Protein AF-A0AAN5CYA2-F1 (afdb_monomer)

pLDDT: mean 88.29, std 10.13, range [48.75, 97.69]

Foldseek 3Di:
DDFDDQLPQLQADPPPRHGLLVVLVVVLVVVVVVLVVCVVVVPPVSVVCVVLNVLSVCCSVVVNQVSLVVSLVVLVVVLVVVLVVLVCCCVPPPVNVVDPCNVVVSVVVNVVVVVVSVVNSVSSVSSSVSSVSVVVSVVVVVVVVD

Structure (mmCIF, N/CA/C/O backbone):
data_AF-A0AAN5CYA2-F1
#
_entry.id   AF-A0AAN5CYA2-F1
#
loop_
_atom_site.group_PDB
_atom_site.id
_atom_site.type_symbol
_atom_site.label_atom_id
_atom_site.label_alt_id
_atom_site.label_comp_id
_atom_site.label_asym_id
_atom_site.label_entity_id
_atom_site.label_seq_id
_atom_site.pdbx_PDB_ins_code
_atom_site.Cartn_x
_atom_site.Cartn_y
_atom_site.Cartn_z
_atom_site.occupancy
_atom_site.B_iso_or_equiv
_atom_site.auth_seq_id
_atom_site.auth_comp_id
_atom_site.auth_asym_id
_atom_site.auth_atom_id
_atom_site.pdbx_PDB_model_num
ATOM 1 N N . MET A 1 1 ? 30.204 0.288 -17.074 1.00 57.19 1 MET A N 1
ATOM 2 C CA . MET A 1 1 ? 28.955 0.152 -16.292 1.00 57.19 1 MET A CA 1
ATOM 3 C C . MET A 1 1 ? 28.700 -1.338 -16.111 1.00 57.19 1 MET A C 1
ATOM 5 O O . MET A 1 1 ? 28.907 -2.065 -17.074 1.00 57.19 1 MET A O 1
ATOM 9 N N . SER A 1 2 ? 28.367 -1.835 -14.917 1.00 64.00 2 SER A N 1
ATOM 10 C CA . SER A 1 2 ? 27.997 -3.253 -14.780 1.00 64.00 2 SER A CA 1
ATOM 11 C C . SE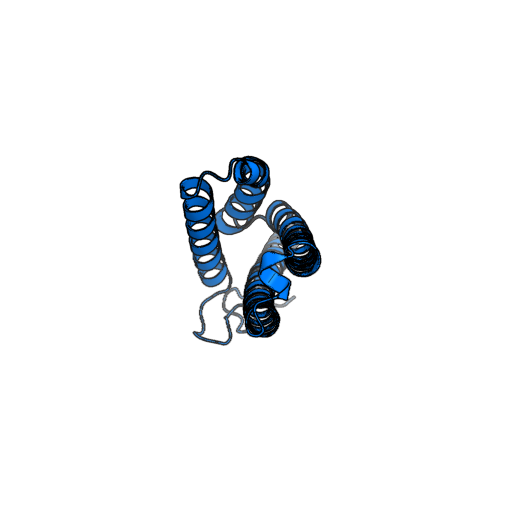R A 1 2 ? 26.648 -3.486 -15.471 1.00 64.00 2 SER A C 1
ATOM 13 O O . SER A 1 2 ? 25.751 -2.661 -15.274 1.00 64.00 2 SER A O 1
ATOM 15 N N . PRO A 1 3 ? 26.478 -4.556 -16.267 1.00 76.44 3 PRO A N 1
ATOM 16 C CA . PRO A 1 3 ? 25.193 -4.857 -16.889 1.00 76.44 3 PRO A CA 1
ATOM 17 C C . PRO A 1 3 ? 24.123 -5.043 -15.808 1.00 76.44 3 PRO A C 1
ATOM 19 O O . PRO A 1 3 ? 24.407 -5.562 -14.726 1.00 76.44 3 PRO A O 1
ATOM 22 N N . PHE A 1 4 ? 22.898 -4.599 -16.089 1.00 84.75 4 PHE A N 1
ATOM 23 C CA . PHE A 1 4 ? 21.770 -4.835 -15.194 1.00 84.75 4 PHE A CA 1
ATOM 24 C C . PHE A 1 4 ? 21.559 -6.337 -15.013 1.00 84.75 4 PHE A C 1
ATOM 26 O O . PHE A 1 4 ? 21.411 -7.070 -15.990 1.00 84.75 4 PHE A O 1
ATOM 33 N N . ASN A 1 5 ? 21.546 -6.778 -13.758 1.00 85.38 5 ASN A N 1
ATOM 34 C CA . ASN A 1 5 ? 21.267 -8.155 -13.387 1.00 85.38 5 ASN A CA 1
ATOM 35 C C . ASN A 1 5 ? 19.912 -8.208 -12.677 1.00 85.38 5 ASN A C 1
ATOM 37 O O . ASN A 1 5 ? 19.790 -7.715 -11.556 1.00 85.38 5 ASN A O 1
ATOM 41 N N . SER A 1 6 ? 18.903 -8.798 -13.321 1.00 83.19 6 SER A N 1
ATOM 42 C CA . SER A 1 6 ? 17.574 -8.963 -12.720 1.00 83.19 6 SER A CA 1
ATOM 43 C C . SER A 1 6 ? 17.584 -9.902 -11.515 1.00 83.19 6 SER A C 1
ATOM 45 O O . SER A 1 6 ? 16.776 -9.728 -10.615 1.00 83.19 6 SER A O 1
ATOM 47 N N . GLU A 1 7 ? 18.527 -10.843 -11.470 1.00 85.81 7 GLU A N 1
ATOM 48 C CA . GLU A 1 7 ? 18.664 -11.845 -10.406 1.00 85.81 7 GLU A CA 1
ATOM 49 C C . GLU A 1 7 ? 19.625 -11.389 -9.296 1.00 85.81 7 GLU A C 1
ATOM 51 O O . GLU A 1 7 ? 20.149 -12.201 -8.532 1.00 85.81 7 GLU A O 1
ATOM 56 N N . ASP A 1 8 ? 19.934 -10.090 -9.224 1.00 85.25 8 ASP A N 1
ATOM 57 C CA . ASP A 1 8 ? 20.739 -9.558 -8.128 1.00 85.25 8 ASP A CA 1
ATOM 58 C C . ASP A 1 8 ? 20.026 -9.846 -6.789 1.00 85.25 8 ASP A C 1
ATOM 60 O O . ASP A 1 8 ? 18.843 -9.514 -6.655 1.00 85.25 8 ASP A O 1
ATOM 64 N N . PRO A 1 9 ? 20.712 -10.421 -5.778 1.00 85.50 9 PRO A N 1
ATOM 65 C CA . PRO A 1 9 ? 20.124 -10.734 -4.476 1.00 85.50 9 PRO A CA 1
ATOM 66 C C . PRO A 1 9 ? 19.350 -9.580 -3.826 1.00 85.50 9 PRO A C 1
ATOM 68 O O . PRO A 1 9 ? 18.418 -9.831 -3.061 1.00 85.50 9 PRO A O 1
ATOM 71 N N . LYS A 1 10 ? 19.675 -8.316 -4.142 1.00 86.44 10 LYS A N 1
ATOM 72 C CA . LYS A 1 10 ? 18.917 -7.150 -3.654 1.00 86.44 10 LYS A CA 1
ATOM 73 C C . LYS A 1 10 ? 17.456 -7.111 -4.134 1.00 86.44 10 LYS A C 1
ATOM 75 O O . LYS A 1 10 ? 16.629 -6.466 -3.491 1.00 86.44 10 LYS A O 1
ATOM 80 N N . TYR A 1 11 ? 17.124 -7.804 -5.226 1.00 87.69 11 TYR A N 1
ATOM 81 C CA . TYR A 1 11 ? 15.768 -7.929 -5.769 1.00 87.69 11 TYR A CA 1
ATOM 82 C C . TYR A 1 11 ? 15.039 -9.203 -5.308 1.00 87.69 11 TYR A C 1
ATOM 84 O O . TYR A 1 11 ? 13.973 -9.541 -5.830 1.00 87.69 11 TYR A O 1
ATOM 92 N N . HIS A 1 12 ? 15.560 -9.893 -4.294 1.00 86.44 12 HIS A N 1
ATOM 93 C CA . HIS A 1 12 ? 14.900 -11.040 -3.679 1.00 86.44 12 HIS A CA 1
ATOM 94 C C . HIS A 1 12 ? 14.483 -10.724 -2.238 1.00 86.44 12 HIS A C 1
ATOM 96 O O . HIS A 1 12 ? 15.194 -10.083 -1.465 1.00 86.44 12 HIS A O 1
ATOM 102 N N . SER A 1 13 ? 13.276 -11.153 -1.870 1.00 76.25 13 SER A N 1
ATOM 103 C CA . SER A 1 13 ? 12.714 -10.941 -0.538 1.00 76.25 13 SER A CA 1
ATOM 104 C C . SER A 1 13 ? 13.370 -11.847 0.506 1.00 76.25 13 SER A C 1
ATOM 106 O O . SER A 1 13 ? 13.599 -13.034 0.269 1.00 76.25 13 SER A O 1
ATOM 108 N N . CYS A 1 14 ? 13.579 -11.288 1.700 1.00 64.44 14 CYS A N 1
ATOM 109 C CA . CYS A 1 14 ? 14.261 -11.913 2.836 1.00 64.44 14 CYS A CA 1
ATOM 110 C C . CYS A 1 14 ? 13.609 -13.228 3.314 1.00 64.44 14 CYS A C 1
ATOM 112 O O . CYS A 1 14 ? 14.307 -14.121 3.779 1.00 64.44 14 CYS A O 1
ATOM 114 N N . CYS A 1 15 ? 12.284 -13.378 3.196 1.00 64.50 15 CYS A N 1
ATOM 115 C CA . CYS A 1 15 ? 11.579 -14.491 3.847 1.00 64.50 15 CYS A CA 1
ATOM 116 C C . CYS A 1 15 ? 11.467 -15.767 2.997 1.00 64.50 15 CYS A C 1
ATOM 118 O O . CYS A 1 15 ? 11.303 -16.841 3.564 1.00 64.50 15 CYS A O 1
ATOM 120 N N . CYS A 1 16 ? 11.548 -15.670 1.664 1.00 69.88 16 CYS A N 1
ATOM 121 C CA . CYS A 1 16 ? 11.314 -16.818 0.770 1.00 69.88 16 CYS A CA 1
ATOM 122 C C . CYS A 1 16 ? 12.195 -16.818 -0.493 1.00 69.88 16 CYS A C 1
ATOM 124 O O . CYS A 1 16 ? 11.952 -17.618 -1.393 1.00 69.88 16 CYS A O 1
ATOM 126 N N . GLY A 1 17 ? 13.133 -15.873 -0.637 1.00 80.12 17 GLY A N 1
ATOM 127 C CA . GLY A 1 17 ? 13.894 -15.692 -1.881 1.00 80.12 17 GLY A CA 1
ATOM 128 C C . GLY A 1 17 ? 13.033 -15.281 -3.084 1.00 80.12 17 GLY A C 1
ATOM 129 O O . GLY A 1 17 ? 13.493 -15.322 -4.221 1.00 80.12 17 GLY A O 1
ATOM 130 N N . ALA A 1 18 ? 11.774 -14.892 -2.860 1.00 86.88 18 ALA A N 1
ATOM 131 C CA . ALA A 1 18 ? 10.863 -14.503 -3.929 1.00 86.88 18 ALA A CA 1
ATOM 132 C C . ALA A 1 18 ? 11.308 -13.177 -4.556 1.00 86.88 18 ALA A C 1
ATOM 134 O O . ALA A 1 18 ? 11.567 -12.211 -3.835 1.00 86.88 18 ALA A O 1
ATOM 135 N N . HIS A 1 19 ? 11.343 -13.120 -5.887 1.00 92.69 19 HIS A N 1
ATOM 136 C CA . HIS A 1 19 ? 11.670 -11.901 -6.623 1.00 92.69 19 HIS A CA 1
ATOM 137 C C . HIS A 1 19 ? 10.674 -10.767 -6.302 1.00 92.69 19 HIS A C 1
ATOM 139 O O . HIS A 1 19 ? 9.482 -11.024 -6.071 1.00 92.69 19 HIS A O 1
ATOM 145 N N . VAL A 1 20 ? 11.135 -9.508 -6.300 1.00 92.69 20 VAL A N 1
ATOM 146 C CA . VAL A 1 20 ? 10.318 -8.333 -5.923 1.00 92.69 20 VAL A CA 1
ATOM 147 C C . VAL A 1 20 ? 9.008 -8.238 -6.703 1.00 92.69 20 VAL A C 1
ATOM 149 O O . VAL A 1 20 ? 7.978 -7.890 -6.128 1.00 92.69 20 VAL A O 1
ATOM 152 N N . THR A 1 21 ? 9.017 -8.597 -7.990 1.00 92.94 21 THR A N 1
ATOM 153 C CA . THR A 1 21 ? 7.825 -8.565 -8.854 1.00 92.94 21 THR A CA 1
ATOM 154 C C . THR A 1 21 ? 6.770 -9.569 -8.396 1.00 92.94 21 THR A C 1
ATOM 156 O O . THR A 1 21 ? 5.596 -9.219 -8.282 1.00 92.94 21 THR A O 1
ATOM 159 N N . THR A 1 22 ? 7.171 -10.800 -8.069 1.00 93.19 22 THR A N 1
ATOM 160 C CA . THR A 1 22 ? 6.270 -11.839 -7.554 1.00 93.19 22 THR A CA 1
ATOM 161 C C . THR A 1 22 ? 5.689 -11.430 -6.207 1.00 93.19 22 THR A C 1
ATOM 163 O O . THR A 1 22 ? 4.475 -11.500 -6.021 1.00 93.19 22 THR A O 1
ATOM 166 N N . CYS A 1 23 ? 6.532 -10.934 -5.295 1.00 92.50 23 CYS A N 1
ATOM 167 C CA . CYS A 1 23 ? 6.089 -10.457 -3.986 1.00 92.50 23 CYS A CA 1
ATOM 168 C C . CYS A 1 23 ? 5.042 -9.337 -4.126 1.00 92.50 23 CYS A C 1
ATOM 170 O O . CYS A 1 23 ? 3.944 -9.430 -3.578 1.00 92.50 23 CYS A O 1
ATOM 172 N N . ALA A 1 24 ? 5.339 -8.314 -4.932 1.00 94.00 24 ALA A N 1
ATOM 173 C CA . ALA A 1 24 ? 4.439 -7.190 -5.160 1.00 94.00 24 ALA A CA 1
ATOM 174 C C . ALA A 1 24 ? 3.105 -7.611 -5.800 1.00 94.00 24 ALA A C 1
ATOM 176 O O . ALA A 1 24 ? 2.051 -7.126 -5.394 1.00 94.00 24 ALA A O 1
ATOM 177 N N . ARG A 1 25 ? 3.118 -8.539 -6.766 1.00 95.62 25 ARG A N 1
ATOM 178 C CA . ARG A 1 25 ? 1.888 -9.051 -7.397 1.00 95.62 25 ARG A CA 1
ATOM 179 C C . ARG A 1 25 ? 1.005 -9.793 -6.396 1.00 95.62 25 ARG A C 1
ATOM 181 O O . ARG A 1 25 ? -0.198 -9.545 -6.362 1.00 95.62 25 ARG A O 1
ATOM 188 N N . VAL A 1 26 ? 1.587 -10.647 -5.551 1.00 94.69 26 VAL A N 1
ATOM 189 C CA . VAL A 1 26 ? 0.842 -11.351 -4.493 1.00 94.69 26 VAL A CA 1
ATOM 190 C C . VAL A 1 26 ? 0.235 -10.354 -3.504 1.00 94.69 26 VAL A C 1
ATOM 192 O O . VAL A 1 26 ? -0.957 -10.426 -3.216 1.00 94.69 26 VAL A O 1
ATOM 195 N N . LEU A 1 27 ? 1.015 -9.375 -3.038 1.00 94.38 27 LEU A N 1
ATOM 196 C CA . LEU A 1 27 ? 0.527 -8.338 -2.124 1.00 94.38 27 LEU A CA 1
ATOM 197 C C . LEU A 1 27 ? -0.589 -7.480 -2.733 1.00 94.38 27 LEU A C 1
ATOM 199 O O . LEU A 1 27 ? -1.538 -7.112 -2.034 1.00 94.38 27 LEU A O 1
ATOM 203 N N . MET A 1 28 ? -0.518 -7.201 -4.036 1.00 96.50 28 MET A N 1
ATOM 204 C CA . MET A 1 28 ? -1.573 -6.483 -4.748 1.00 96.50 28 MET A CA 1
ATOM 205 C C . MET A 1 28 ? -2.866 -7.302 -4.785 1.00 96.50 28 MET A C 1
ATOM 207 O O . MET A 1 28 ? -3.931 -6.770 -4.488 1.00 96.50 28 MET A O 1
ATOM 211 N N . VAL A 1 29 ? -2.787 -8.608 -5.057 1.00 96.12 29 VAL A N 1
ATOM 212 C CA . VAL A 1 29 ? -3.954 -9.508 -5.012 1.00 96.12 29 VAL A CA 1
ATOM 213 C C . VAL A 1 29 ? -4.562 -9.569 -3.608 1.00 96.12 29 VAL A C 1
ATOM 215 O O . VAL A 1 29 ? -5.781 -9.478 -3.472 1.00 96.12 29 VAL A O 1
ATOM 218 N N . VAL A 1 30 ? -3.739 -9.648 -2.558 1.00 94.31 30 VAL A N 1
ATOM 219 C CA . VAL A 1 30 ? -4.219 -9.606 -1.164 1.00 94.31 30 VAL A CA 1
ATOM 220 C C . VAL A 1 30 ? -4.926 -8.281 -0.861 1.00 94.31 30 VAL A C 1
ATOM 222 O O . VAL A 1 30 ? -5.978 -8.273 -0.224 1.00 94.31 30 VAL A O 1
ATOM 225 N N . THR A 1 31 ? -4.398 -7.163 -1.366 1.00 93.44 31 THR A N 1
ATOM 226 C CA . THR A 1 31 ? -5.011 -5.836 -1.203 1.00 93.44 31 THR A CA 1
ATOM 227 C C . THR A 1 31 ? -6.360 -5.750 -1.924 1.00 93.44 31 THR A C 1
ATOM 229 O O . THR A 1 31 ? -7.331 -5.269 -1.343 1.00 93.44 31 THR A O 1
ATOM 232 N N . LEU A 1 32 ? -6.456 -6.265 -3.156 1.00 94.38 32 LEU A N 1
ATOM 233 C CA . LEU A 1 32 ? -7.719 -6.356 -3.898 1.00 94.38 32 LEU A CA 1
ATOM 234 C C . LEU A 1 32 ? -8.753 -7.203 -3.151 1.00 94.38 32 LEU A C 1
ATOM 236 O O . LEU A 1 32 ? -9.917 -6.823 -3.072 1.00 94.38 32 LEU A O 1
ATOM 240 N N . PHE A 1 33 ? -8.336 -8.331 -2.575 1.00 94.69 33 PHE A N 1
ATOM 241 C CA . PHE A 1 33 ? -9.227 -9.182 -1.792 1.00 94.69 33 PHE A CA 1
ATOM 242 C C . PHE A 1 33 ? -9.758 -8.454 -0.551 1.00 94.69 33 PHE A C 1
ATOM 244 O O . PHE A 1 33 ? -10.966 -8.433 -0.323 1.00 94.69 33 PHE A O 1
ATOM 251 N N . GLY A 1 34 ? -8.881 -7.783 0.204 1.00 91.00 34 GLY A N 1
ATOM 252 C CA . GLY A 1 34 ? -9.290 -6.949 1.336 1.00 91.00 34 GLY A CA 1
ATOM 253 C C . GLY A 1 34 ? -10.267 -5.844 0.925 1.00 91.00 34 GLY A C 1
ATOM 254 O O . GLY A 1 34 ? -11.269 -5.624 1.598 1.00 91.00 34 GLY A O 1
ATOM 255 N N . PHE A 1 35 ? -10.032 -5.209 -0.224 1.00 91.75 35 PHE A N 1
ATOM 256 C CA . PHE A 1 35 ? -10.933 -4.204 -0.785 1.00 91.75 35 PHE A CA 1
ATOM 257 C C . PHE A 1 35 ? -12.330 -4.762 -1.103 1.00 91.75 35 PHE A C 1
ATOM 259 O O . PHE A 1 35 ? -13.336 -4.138 -0.763 1.00 91.75 35 PHE A O 1
ATOM 266 N N . VAL A 1 36 ? -12.408 -5.953 -1.706 1.00 93.19 36 VAL A N 1
ATOM 267 C CA . VAL A 1 36 ? -13.684 -6.632 -1.984 1.00 93.19 36 VAL A CA 1
ATOM 268 C C . VAL A 1 36 ? -14.436 -6.940 -0.690 1.00 93.19 36 VAL A C 1
ATOM 270 O O . VAL A 1 36 ? -15.638 -6.691 -0.622 1.00 93.19 36 VAL A O 1
ATOM 273 N N . LEU A 1 37 ? -13.747 -7.411 0.355 1.00 92.19 37 LEU A N 1
ATOM 274 C CA . LEU A 1 37 ? -14.375 -7.650 1.658 1.00 92.19 37 LEU A CA 1
ATOM 275 C C . LEU A 1 37 ? -14.972 -6.365 2.251 1.00 92.19 37 LEU A C 1
ATOM 277 O O . LEU A 1 37 ? -16.103 -6.392 2.734 1.00 92.19 37 LEU A O 1
ATOM 281 N N . THR A 1 38 ? -14.267 -5.235 2.157 1.00 89.44 38 THR A N 1
ATOM 282 C CA . THR A 1 38 ? -14.784 -3.927 2.598 1.00 89.44 38 THR A CA 1
ATOM 283 C C . THR A 1 38 ? -16.040 -3.515 1.824 1.00 89.44 38 THR A C 1
ATOM 285 O O . THR A 1 38 ? -17.000 -3.025 2.417 1.00 89.44 38 THR A O 1
ATOM 288 N N . LEU A 1 39 ? -16.082 -3.756 0.509 1.00 90.19 39 LEU A N 1
ATOM 289 C CA . LEU A 1 39 ? -17.281 -3.497 -0.295 1.00 90.19 39 LEU A CA 1
ATOM 290 C C . LEU A 1 39 ? -18.453 -4.402 0.102 1.00 90.19 39 LEU A C 1
ATOM 292 O O . LEU A 1 39 ? -19.587 -3.933 0.172 1.00 90.19 39 LEU A O 1
ATOM 296 N N . MET A 1 40 ? -18.194 -5.678 0.405 1.00 92.38 40 MET A N 1
ATOM 297 C CA . MET A 1 40 ? -19.225 -6.617 0.866 1.00 92.38 40 MET A CA 1
ATOM 298 C C . MET A 1 40 ? -19.825 -6.222 2.221 1.00 92.38 40 MET A C 1
ATOM 300 O O . MET A 1 40 ? -20.979 -6.545 2.490 1.00 92.38 40 MET A O 1
ATOM 304 N N . GLN A 1 41 ? -19.081 -5.491 3.054 1.00 92.31 41 GLN A N 1
ATOM 305 C CA . GLN A 1 41 ? -19.590 -4.910 4.302 1.00 92.31 41 GLN A CA 1
ATOM 306 C C . GLN A 1 41 ? -20.492 -3.682 4.075 1.00 92.31 41 GLN A C 1
ATOM 308 O O . GLN A 1 41 ? -21.033 -3.135 5.034 1.00 92.31 41 GLN A O 1
ATOM 313 N N . GLY A 1 42 ? -20.678 -3.250 2.823 1.00 89.88 42 GLY A N 1
ATOM 314 C CA . GLY A 1 42 ? -21.550 -2.134 2.460 1.00 89.88 42 GLY A CA 1
ATOM 315 C C . GLY A 1 42 ? -20.922 -0.752 2.648 1.00 89.88 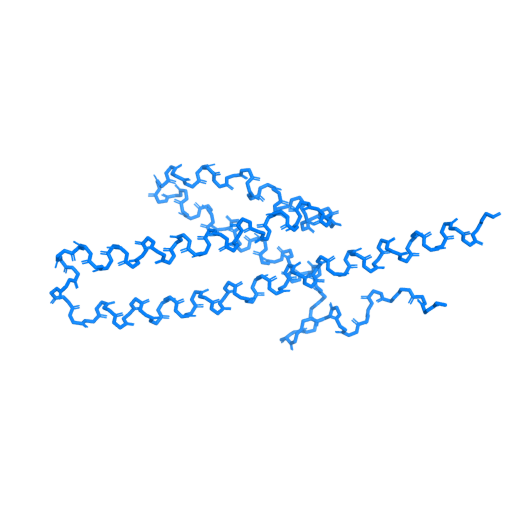42 GLY A C 1
ATOM 316 O O . GLY A 1 42 ? -21.637 0.249 2.583 1.00 89.88 42 GLY A O 1
ATOM 317 N N . ASP A 1 43 ? -19.605 -0.656 2.867 1.00 86.81 43 ASP A N 1
ATOM 318 C CA . ASP A 1 43 ? -18.941 0.641 3.008 1.00 86.81 43 ASP A CA 1
ATOM 319 C C . ASP A 1 43 ? -18.716 1.303 1.640 1.00 86.81 43 ASP A C 1
ATOM 321 O O . ASP A 1 43 ? -17.689 1.126 0.981 1.00 86.81 43 ASP A O 1
ATOM 325 N N . LEU A 1 44 ? -19.684 2.119 1.216 1.00 87.75 44 LEU A N 1
ATOM 326 C CA . LEU A 1 44 ? -19.621 2.867 -0.043 1.00 87.75 44 LEU A CA 1
ATOM 327 C C . LEU A 1 44 ? -18.446 3.854 -0.108 1.00 87.75 44 LEU A C 1
ATOM 329 O O . LEU A 1 44 ? -18.048 4.242 -1.206 1.00 87.75 44 LEU A O 1
ATOM 333 N N . ARG A 1 45 ? -17.842 4.244 1.027 1.00 84.19 45 ARG A N 1
ATOM 334 C CA . ARG A 1 45 ? -16.657 5.121 1.023 1.00 84.19 45 ARG A CA 1
ATOM 335 C C . ARG A 1 45 ? -15.466 4.448 0.351 1.00 84.19 45 ARG A C 1
ATOM 337 O O . ARG A 1 45 ? -14.626 5.1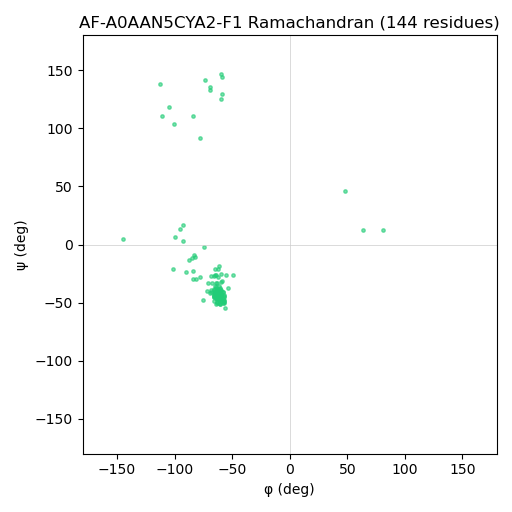41 -0.217 1.00 84.19 45 ARG A O 1
ATOM 344 N N . ALA A 1 46 ? -15.423 3.115 0.347 1.00 86.50 46 ALA A N 1
ATOM 345 C CA . ALA A 1 46 ? -14.395 2.359 -0.354 1.00 86.50 46 ALA A CA 1
ATOM 346 C C . ALA A 1 46 ? -14.392 2.647 -1.868 1.00 86.50 46 ALA A C 1
ATOM 348 O O . ALA A 1 46 ? -13.340 2.580 -2.496 1.00 86.50 46 ALA A O 1
ATOM 349 N N . LEU A 1 47 ? -15.516 3.061 -2.465 1.00 89.88 47 LEU A N 1
ATOM 350 C CA . LEU A 1 47 ? -15.570 3.407 -3.891 1.00 89.88 47 LEU A CA 1
ATOM 351 C C . LEU A 1 47 ? -14.614 4.554 -4.261 1.00 89.88 47 LEU A C 1
ATOM 353 O O . LEU A 1 47 ? -14.042 4.541 -5.351 1.00 89.88 47 LEU A O 1
ATOM 357 N N . PHE A 1 48 ? -14.367 5.502 -3.349 1.00 88.94 48 PHE A N 1
ATOM 358 C CA . PHE A 1 48 ? -13.400 6.584 -3.577 1.00 88.94 48 PHE A CA 1
ATOM 359 C C . PHE A 1 48 ? -11.957 6.082 -3.705 1.00 88.94 48 PHE A C 1
ATOM 361 O O . PHE A 1 48 ? -11.123 6.758 -4.303 1.00 88.94 48 PHE A O 1
ATOM 368 N N . SER A 1 49 ? -11.664 4.885 -3.197 1.00 89.81 49 SER A N 1
ATOM 369 C CA . SER A 1 49 ? -10.343 4.264 -3.287 1.00 89.81 49 SER A CA 1
ATOM 370 C C . SER A 1 49 ? -10.111 3.530 -4.613 1.00 89.81 49 SER A C 1
ATOM 372 O O . SER A 1 49 ? -8.977 3.142 -4.885 1.00 89.81 49 SER A O 1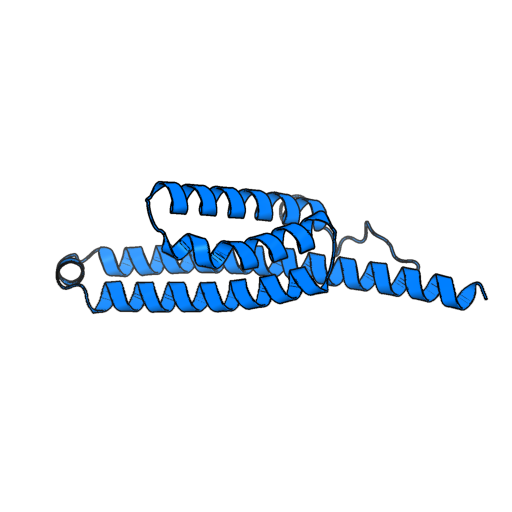
ATOM 374 N N . ILE A 1 50 ? -11.135 3.358 -5.465 1.00 93.62 50 ILE A N 1
ATOM 375 C CA . ILE A 1 50 ? -11.011 2.636 -6.747 1.00 93.62 50 ILE A CA 1
ATOM 376 C C . ILE A 1 50 ? -9.936 3.250 -7.658 1.00 93.62 50 ILE A C 1
ATOM 378 O O . ILE A 1 50 ? -9.073 2.499 -8.112 1.00 93.62 50 ILE A O 1
ATOM 382 N N . PRO A 1 51 ? -9.897 4.577 -7.913 1.00 95.56 51 PRO A N 1
ATOM 383 C CA . PRO A 1 51 ? -8.872 5.154 -8.785 1.00 95.56 51 PRO A CA 1
ATOM 384 C C . PRO A 1 51 ? -7.450 4.909 -8.266 1.00 95.56 51 PRO A C 1
ATOM 386 O O . PRO A 1 51 ? -6.546 4.596 -9.040 1.00 95.56 51 PRO A O 1
ATOM 389 N N . VAL A 1 52 ? -7.263 4.990 -6.945 1.00 94.81 52 VAL A N 1
ATOM 390 C CA . VAL A 1 52 ? -5.982 4.707 -6.285 1.00 94.81 52 VAL A CA 1
ATOM 391 C C . VAL A 1 52 ? -5.600 3.240 -6.484 1.00 94.81 52 VAL A C 1
ATOM 393 O O . VAL A 1 52 ? -4.474 2.939 -6.875 1.00 94.81 52 VAL A O 1
ATOM 396 N N . LEU A 1 53 ? -6.547 2.323 -6.295 1.00 95.12 53 LEU A N 1
ATOM 397 C CA . LEU A 1 53 ? -6.342 0.890 -6.491 1.00 95.12 53 LEU A CA 1
ATOM 398 C C . LEU A 1 53 ? -5.979 0.554 -7.945 1.00 95.12 53 LEU A C 1
ATOM 400 O O . LEU A 1 53 ? -5.086 -0.259 -8.182 1.00 95.12 53 LEU A O 1
ATOM 404 N N . CYS A 1 54 ? -6.602 1.222 -8.920 1.00 97.00 54 CYS A N 1
ATOM 405 C CA . CYS A 1 54 ? -6.264 1.084 -10.336 1.00 97.00 54 CYS A CA 1
ATOM 406 C C . CYS A 1 54 ? -4.825 1.527 -10.639 1.00 97.00 54 CYS A C 1
ATOM 408 O O . CYS A 1 54 ? -4.141 0.850 -11.406 1.00 97.00 54 CYS A O 1
ATOM 410 N N . LEU A 1 55 ? -4.340 2.615 -10.023 1.00 96.38 55 LEU A N 1
ATOM 411 C CA . LEU A 1 55 ? -2.939 3.042 -10.151 1.00 96.38 55 LEU A CA 1
ATOM 412 C C . LEU A 1 55 ? -1.980 1.992 -9.590 1.00 96.38 55 LEU A C 1
ATOM 414 O O . LEU A 1 55 ? -0.991 1.664 -10.245 1.00 96.38 55 LEU A O 1
ATOM 418 N N . GLY A 1 56 ? -2.291 1.434 -8.418 1.00 96.12 56 GLY A N 1
ATOM 419 C CA . GLY A 1 56 ? -1.504 0.364 -7.811 1.00 96.12 56 GLY A CA 1
ATOM 420 C C . GLY A 1 56 ? -1.456 -0.877 -8.698 1.00 96.12 56 GLY A C 1
ATOM 421 O O . GLY A 1 56 ? -0.374 -1.363 -9.028 1.00 96.12 56 GLY A O 1
ATOM 422 N N . PHE A 1 57 ? -2.619 -1.349 -9.150 1.00 97.31 57 PHE A N 1
ATOM 423 C CA . PHE A 1 57 ? -2.730 -2.495 -10.048 1.00 97.31 57 PHE A CA 1
ATOM 424 C C . PHE A 1 57 ? -1.929 -2.276 -11.335 1.00 97.31 57 PHE A C 1
ATOM 426 O O . PHE A 1 57 ? -1.096 -3.104 -11.702 1.00 97.31 57 PHE A O 1
ATOM 433 N N . TYR A 1 58 ? -2.123 -1.134 -11.995 1.00 97.69 58 TYR A N 1
ATOM 434 C CA . TYR A 1 58 ? -1.384 -0.803 -13.206 1.00 97.69 58 TYR A CA 1
ATOM 435 C C . TYR A 1 58 ? 0.126 -0.735 -12.937 1.00 97.69 58 TYR A C 1
ATOM 437 O O . TYR A 1 58 ? 0.898 -1.365 -13.654 1.00 97.69 58 TYR A O 1
ATOM 445 N N . GLY A 1 59 ? 0.561 -0.039 -11.884 1.00 96.38 59 GLY A N 1
ATOM 446 C CA . GLY A 1 59 ? 1.974 0.095 -11.528 1.00 96.38 59 GLY A CA 1
ATOM 447 C C . GLY A 1 59 ? 2.663 -1.243 -11.254 1.00 96.38 59 GLY A C 1
ATOM 448 O O . GLY A 1 59 ? 3.780 -1.456 -11.717 1.00 96.38 59 GLY A O 1
ATOM 449 N N . VAL A 1 60 ? 1.982 -2.170 -10.574 1.00 97.19 60 VAL A N 1
ATOM 450 C CA . VAL A 1 60 ? 2.521 -3.499 -10.251 1.00 97.19 60 VAL A CA 1
ATOM 451 C C . VAL A 1 60 ? 2.536 -4.433 -11.464 1.00 97.19 60 VAL A C 1
ATOM 453 O O . VAL A 1 60 ? 3.551 -5.073 -11.728 1.00 97.19 60 VAL A O 1
ATOM 456 N N . PHE A 1 61 ? 1.435 -4.533 -12.215 1.00 96.50 61 PHE A N 1
ATOM 457 C CA . PHE A 1 61 ? 1.319 -5.510 -13.307 1.00 96.50 61 PHE A CA 1
ATOM 458 C C . PHE A 1 61 ? 1.933 -5.037 -14.626 1.00 96.50 61 PHE A C 1
ATOM 460 O O . PHE A 1 61 ? 2.401 -5.864 -15.405 1.00 96.50 61 PHE A O 1
ATOM 467 N N . LYS A 1 62 ? 1.943 -3.725 -14.889 1.00 96.62 62 LYS A N 1
ATOM 468 C CA . LYS A 1 62 ? 2.659 -3.134 -16.030 1.00 96.62 62 LYS A CA 1
ATOM 469 C C . LYS A 1 62 ? 4.070 -2.684 -15.675 1.00 96.62 62 LYS A C 1
ATOM 471 O O . LYS A 1 62 ? 4.736 -2.124 -16.537 1.00 96.62 62 LYS A O 1
ATOM 476 N N . GLU A 1 63 ? 4.508 -2.926 -14.438 1.00 94.88 63 GLU A N 1
ATOM 477 C CA . GLU A 1 63 ? 5.844 -2.577 -13.944 1.00 94.88 63 GLU A CA 1
ATOM 478 C C . GLU A 1 63 ? 6.211 -1.128 -14.289 1.00 94.88 63 GLU A C 1
ATOM 480 O O . GLU A 1 63 ? 7.291 -0.831 -14.799 1.00 94.88 63 GLU A O 1
ATOM 485 N N . SER A 1 64 ? 5.255 -0.229 -14.040 1.00 96.00 64 SER A N 1
ATOM 486 C CA . SER A 1 64 ? 5.358 1.192 -14.345 1.00 96.00 64 SER A CA 1
ATOM 487 C C . SER A 1 64 ? 5.599 1.980 -13.062 1.00 96.00 64 SER A C 1
ATOM 489 O O . SER A 1 64 ? 4.774 1.987 -12.145 1.00 96.00 64 SER A O 1
ATOM 491 N N . ARG A 1 65 ? 6.744 2.667 -12.999 1.00 95.44 65 ARG A N 1
ATOM 492 C CA . ARG A 1 65 ? 7.228 3.327 -11.781 1.00 95.44 65 ARG A CA 1
ATOM 493 C C . ARG A 1 65 ? 6.340 4.480 -11.317 1.00 95.44 65 ARG A C 1
ATOM 495 O O . ARG A 1 65 ? 5.995 4.544 -10.144 1.00 95.44 65 ARG A O 1
ATOM 502 N N . THR A 1 66 ? 5.972 5.397 -12.209 1.00 95.94 66 THR A N 1
ATOM 503 C CA . THR A 1 66 ? 5.185 6.593 -11.855 1.00 95.94 66 THR A CA 1
ATOM 504 C C . THR A 1 66 ? 3.852 6.259 -11.169 1.00 95.94 66 THR A C 1
ATOM 506 O O . THR A 1 66 ? 3.644 6.731 -10.051 1.00 95.94 66 THR A O 1
ATOM 509 N N . PRO A 1 67 ? 2.962 5.430 -11.750 1.00 97.19 67 PRO A N 1
ATOM 510 C CA . PRO A 1 67 ? 1.703 5.071 -11.098 1.00 97.19 67 PRO A CA 1
ATOM 511 C C . PRO A 1 67 ? 1.919 4.291 -9.795 1.00 97.19 67 PRO A C 1
ATOM 513 O O . PRO A 1 67 ? 1.169 4.500 -8.844 1.00 97.19 67 PRO A O 1
ATOM 516 N N . LEU A 1 68 ? 2.973 3.469 -9.706 1.00 96.94 68 LEU A N 1
ATOM 517 C CA . LEU A 1 68 ? 3.328 2.758 -8.475 1.00 96.94 68 LEU A CA 1
ATOM 518 C C . LEU A 1 68 ? 3.741 3.714 -7.344 1.00 96.94 68 LEU A C 1
ATOM 520 O O . LEU A 1 68 ? 3.302 3.549 -6.210 1.00 96.94 68 LEU A O 1
ATOM 524 N N . VAL A 1 69 ? 4.550 4.735 -7.644 1.00 96.88 69 VAL A N 1
ATOM 525 C CA . VAL A 1 69 ? 4.982 5.744 -6.662 1.00 96.88 69 VAL A CA 1
ATOM 526 C C . VAL A 1 69 ? 3.812 6.622 -6.215 1.00 96.88 69 VAL A C 1
ATOM 528 O O . VAL A 1 69 ? 3.678 6.905 -5.026 1.00 96.88 69 VAL A O 1
ATOM 531 N N . VAL A 1 70 ? 2.931 7.016 -7.140 1.00 97.38 70 VAL A N 1
ATOM 532 C CA . VAL A 1 70 ? 1.707 7.759 -6.794 1.00 97.38 70 VAL A CA 1
ATOM 533 C C . VAL A 1 70 ? 0.816 6.913 -5.882 1.00 97.38 70 VAL A C 1
ATOM 535 O O . VAL A 1 70 ? 0.376 7.392 -4.840 1.00 97.38 70 VAL A O 1
ATOM 538 N N . TYR A 1 71 ? 0.608 5.639 -6.222 1.00 96.69 71 TYR A N 1
ATOM 539 C CA . TYR A 1 71 ? -0.122 4.697 -5.378 1.00 96.69 71 TYR A CA 1
ATOM 540 C C . TYR A 1 71 ? 0.496 4.564 -3.977 1.00 96.69 71 TYR A C 1
ATOM 542 O O . TYR A 1 71 ? -0.223 4.639 -2.985 1.00 96.69 71 TYR A O 1
ATOM 550 N N . LEU A 1 72 ? 1.823 4.438 -3.882 1.00 96.38 72 LEU A N 1
ATOM 551 C CA . LEU A 1 72 ? 2.558 4.388 -2.615 1.00 96.38 72 LEU A CA 1
ATOM 552 C C . LEU A 1 72 ? 2.314 5.622 -1.738 1.00 96.38 72 LEU A C 1
ATOM 554 O O . LEU A 1 72 ? 2.084 5.482 -0.538 1.00 96.38 72 LEU A O 1
ATOM 558 N N . ALA A 1 73 ? 2.319 6.821 -2.325 1.00 97.06 73 ALA A N 1
ATOM 559 C CA . ALA A 1 73 ? 2.024 8.050 -1.593 1.00 97.06 73 ALA A CA 1
ATOM 560 C C . ALA A 1 73 ? 0.601 8.027 -1.009 1.00 97.06 73 ALA A C 1
ATOM 562 O O . ALA A 1 73 ? 0.413 8.300 0.178 1.00 97.06 73 ALA A O 1
ATOM 563 N N . PHE A 1 74 ? -0.393 7.627 -1.809 1.00 95.94 74 PHE A N 1
ATOM 564 C CA . PHE A 1 74 ? -1.769 7.472 -1.329 1.00 95.94 74 PHE A CA 1
ATOM 565 C C . PHE A 1 74 ? -1.910 6.377 -0.269 1.00 95.94 74 PHE A C 1
ATOM 567 O O . PHE A 1 74 ? -2.670 6.558 0.678 1.00 95.94 74 PHE A O 1
ATOM 574 N N . LEU A 1 75 ? -1.170 5.272 -0.383 1.00 94.31 75 LEU A N 1
ATOM 575 C CA . LEU A 1 75 ? -1.178 4.188 0.599 1.00 94.31 75 LEU A CA 1
ATOM 576 C C . LEU A 1 75 ? -0.673 4.668 1.968 1.00 94.31 75 LEU A C 1
ATOM 578 O O . LEU A 1 75 ? -1.283 4.369 2.996 1.00 94.31 75 LEU A O 1
ATOM 582 N N . ILE A 1 76 ? 0.405 5.456 1.985 1.00 95.62 76 ILE A N 1
ATOM 583 C CA . ILE A 1 76 ? 0.956 6.057 3.206 1.00 95.62 76 ILE A CA 1
ATOM 584 C C . ILE A 1 76 ? -0.057 7.027 3.824 1.00 95.62 76 ILE A C 1
ATOM 586 O O . ILE A 1 76 ? -0.379 6.904 5.005 1.00 95.62 76 ILE A O 1
ATOM 590 N N . ILE A 1 77 ? -0.605 7.951 3.025 1.00 95.50 77 ILE A N 1
ATOM 591 C CA . ILE A 1 77 ? -1.617 8.915 3.487 1.00 95.50 77 ILE A CA 1
ATOM 592 C C . ILE A 1 77 ? -2.834 8.179 4.058 1.00 95.50 77 ILE A C 1
ATOM 594 O O . ILE A 1 77 ? -3.247 8.454 5.182 1.00 95.50 77 ILE A O 1
ATOM 598 N N . GLY A 1 78 ? -3.361 7.195 3.326 1.00 91.75 78 GLY A N 1
ATOM 599 C CA . GLY A 1 78 ? -4.505 6.390 3.744 1.00 91.75 78 GLY A CA 1
ATOM 600 C C . GLY A 1 78 ? -4.248 5.621 5.039 1.00 91.75 78 GLY A C 1
ATOM 601 O O . GLY A 1 78 ? -5.130 5.562 5.893 1.00 91.75 78 GLY A O 1
ATOM 602 N N . THR A 1 79 ? -3.031 5.104 5.233 1.00 92.62 79 THR A N 1
ATOM 603 C CA . THR A 1 79 ? -2.624 4.431 6.477 1.00 92.62 79 THR A CA 1
ATOM 604 C C . THR A 1 79 ? -2.698 5.384 7.670 1.00 92.62 79 THR A C 1
ATOM 606 O O . THR A 1 79 ? -3.304 5.049 8.688 1.00 92.62 79 THR A O 1
ATOM 609 N N . PHE A 1 80 ? -2.151 6.597 7.546 1.00 94.50 80 PHE A N 1
ATOM 610 C CA . PHE A 1 80 ? -2.232 7.598 8.614 1.00 94.50 80 PHE A CA 1
ATOM 611 C C . PHE A 1 80 ? -3.668 8.065 8.868 1.00 94.50 80 PHE A C 1
ATOM 613 O O . PHE A 1 80 ? -4.074 8.181 10.024 1.00 94.50 80 PHE A O 1
ATOM 620 N N . SER A 1 81 ? -4.457 8.289 7.812 1.00 92.81 81 SER A N 1
ATOM 621 C CA . SER A 1 81 ? -5.871 8.658 7.940 1.00 92.81 81 SER A CA 1
ATOM 622 C C . SER A 1 81 ? -6.684 7.577 8.655 1.00 92.81 81 SER A C 1
ATOM 624 O O . SER A 1 81 ? -7.483 7.906 9.531 1.00 92.81 81 SER A O 1
ATOM 626 N N . PHE A 1 82 ? -6.450 6.299 8.342 1.00 90.25 82 PHE A N 1
ATOM 627 C CA . PHE A 1 82 ? -7.098 5.173 9.015 1.00 90.25 82 PHE A CA 1
ATOM 628 C C . PHE A 1 82 ? -6.764 5.138 10.511 1.00 90.25 82 PHE A C 1
ATOM 630 O O . PHE A 1 82 ? -7.666 5.029 11.340 1.00 90.25 82 PHE A O 1
ATOM 637 N N . ILE A 1 83 ? -5.487 5.296 10.870 1.00 91.75 83 ILE A N 1
ATOM 638 C CA . ILE A 1 83 ? -5.051 5.323 12.274 1.00 91.75 83 ILE A CA 1
ATOM 639 C C . ILE A 1 83 ? -5.688 6.500 13.014 1.00 91.75 83 ILE A C 1
ATOM 641 O O . ILE A 1 83 ? -6.213 6.322 14.111 1.00 91.75 83 ILE A O 1
ATOM 645 N N . ALA A 1 84 ? -5.701 7.693 12.414 1.00 91.88 84 ALA A N 1
ATOM 646 C CA . ALA A 1 84 ? -6.345 8.861 13.007 1.00 91.88 84 ALA A CA 1
ATOM 647 C C . ALA A 1 84 ? -7.847 8.625 13.238 1.00 91.88 84 ALA A C 1
ATOM 649 O O . ALA A 1 84 ? -8.359 8.917 14.318 1.00 91.88 84 ALA A O 1
ATOM 650 N N . GLN A 1 85 ? -8.547 8.043 12.260 1.00 90.44 85 GLN A N 1
ATOM 651 C CA . GLN A 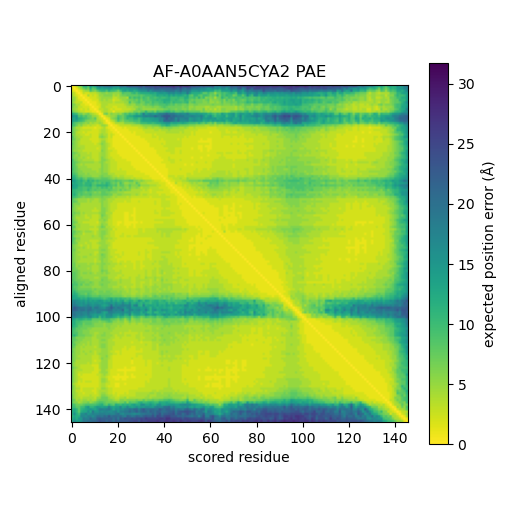1 85 ? -9.963 7.705 12.387 1.00 90.44 85 GLN A CA 1
ATOM 652 C C . GLN A 1 85 ? -10.211 6.671 13.493 1.00 90.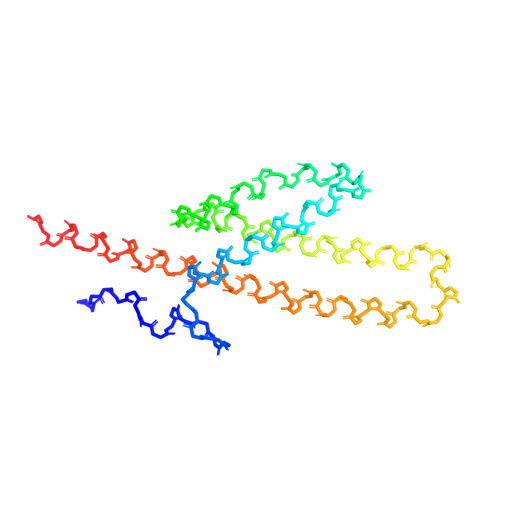44 85 GLN A C 1
ATOM 654 O O . GLN A 1 85 ? -11.144 6.841 14.279 1.00 90.44 85 GLN A O 1
ATOM 659 N N . LEU A 1 86 ? -9.372 5.636 13.586 1.00 89.88 86 LEU A N 1
ATOM 660 C CA . LEU A 1 86 ? -9.450 4.629 14.643 1.00 89.88 86 LEU A CA 1
ATOM 661 C C . LEU A 1 86 ? -9.262 5.266 16.026 1.00 89.88 86 LEU A C 1
ATOM 663 O O . LEU A 1 86 ? -10.062 5.025 16.928 1.00 89.88 86 LEU A O 1
ATOM 667 N N . MET A 1 87 ? -8.263 6.140 16.181 1.00 88.19 87 MET A N 1
ATOM 668 C CA . MET A 1 87 ? -8.025 6.862 17.434 1.00 88.19 87 MET A CA 1
ATOM 669 C C . MET A 1 87 ? -9.217 7.741 17.818 1.00 88.19 87 MET A C 1
ATOM 671 O O . MET A 1 87 ? -9.644 7.725 18.970 1.00 88.19 87 MET A O 1
ATOM 675 N N . VAL A 1 88 ? -9.808 8.465 16.861 1.00 91.00 88 VAL A N 1
ATOM 676 C CA . VAL A 1 88 ? -11.023 9.254 17.108 1.00 91.00 88 VAL A CA 1
ATOM 677 C C . VAL A 1 88 ? -12.168 8.353 17.568 1.00 91.00 88 VAL A C 1
ATOM 679 O O . VAL A 1 88 ? -12.825 8.677 18.555 1.00 91.00 88 VAL A O 1
ATOM 682 N N . GLN A 1 89 ? -12.399 7.212 16.914 1.00 88.69 89 GLN A N 1
ATOM 683 C CA . GLN A 1 89 ? -13.464 6.280 17.299 1.00 88.69 89 GLN A CA 1
ATOM 684 C C . GLN A 1 89 ? -13.275 5.729 18.716 1.00 88.69 89 GLN A C 1
ATOM 686 O O . GLN A 1 89 ? -14.230 5.727 19.491 1.00 88.69 89 GLN A O 1
ATOM 691 N N . VAL A 1 90 ? -12.055 5.330 19.083 1.00 87.06 90 VAL A N 1
ATOM 692 C CA . VAL A 1 90 ? -11.744 4.833 20.433 1.00 87.06 90 VAL A CA 1
ATOM 693 C C . VAL A 1 90 ? -11.921 5.931 21.490 1.00 87.06 90 VAL A C 1
ATOM 695 O O . VAL A 1 90 ? -12.476 5.680 22.556 1.00 87.06 90 VAL A O 1
ATOM 698 N N . LEU A 1 91 ? -11.504 7.169 21.202 1.00 85.88 91 LEU A N 1
ATOM 699 C CA . LEU A 1 91 ? -11.555 8.278 22.166 1.00 85.88 91 LEU A CA 1
ATOM 700 C C . LEU A 1 91 ? -12.949 8.897 22.340 1.00 85.88 91 LEU A C 1
ATOM 702 O O . LEU A 1 91 ? -13.239 9.469 23.397 1.00 85.88 91 LEU A O 1
ATOM 706 N N . THR A 1 92 ? -13.799 8.829 21.314 1.00 88.31 92 THR A N 1
ATOM 707 C CA . THR A 1 92 ? -15.109 9.504 21.300 1.00 88.31 92 THR A CA 1
ATOM 708 C C . THR A 1 92 ? -16.280 8.581 21.602 1.00 88.31 92 THR A C 1
ATOM 710 O O . THR A 1 92 ? -17.323 9.074 22.022 1.00 88.31 92 THR A O 1
ATOM 713 N N . ASN A 1 93 ? -16.136 7.264 21.431 1.00 87.00 93 ASN A N 1
ATOM 714 C CA . ASN A 1 93 ? -17.238 6.338 21.647 1.00 87.00 93 ASN A CA 1
ATOM 715 C C . ASN A 1 93 ? -17.360 5.967 23.139 1.00 87.00 93 ASN A C 1
ATOM 717 O O . ASN A 1 93 ? -16.498 5.258 23.660 1.00 87.00 93 ASN A O 1
ATOM 721 N N . PRO A 1 94 ? -18.421 6.406 23.845 1.00 78.56 94 PRO A N 1
ATOM 722 C CA . PRO A 1 94 ? -18.566 6.157 25.278 1.00 78.56 94 PRO A CA 1
ATOM 723 C C . PRO A 1 94 ? -18.684 4.663 25.598 1.00 78.56 94 PRO A C 1
ATOM 725 O O . PRO A 1 94 ? -18.123 4.223 26.589 1.00 78.56 94 PRO A O 1
ATOM 728 N N . LYS A 1 95 ? -19.296 3.864 24.709 1.00 79.88 95 LYS A N 1
ATOM 729 C CA . LYS A 1 95 ? -19.436 2.409 24.894 1.00 79.88 95 LYS A CA 1
ATOM 730 C C . LYS A 1 95 ? -18.094 1.677 24.948 1.00 79.88 95 LYS A C 1
ATOM 732 O O . LYS A 1 95 ? -17.998 0.627 25.558 1.00 79.88 95 LYS A O 1
ATOM 737 N N . ILE A 1 96 ? -17.078 2.229 24.285 1.00 74.38 96 ILE A N 1
ATOM 738 C CA . ILE A 1 96 ? -15.731 1.655 24.229 1.00 74.38 96 ILE A CA 1
ATOM 739 C C . ILE A 1 96 ? -14.931 1.998 25.492 1.00 74.38 96 ILE A C 1
ATOM 741 O O . ILE A 1 96 ? -14.069 1.225 25.897 1.00 74.38 96 ILE A O 1
ATOM 745 N N . LYS A 1 97 ? -15.209 3.142 26.129 1.00 66.31 97 LYS A N 1
ATOM 746 C CA . LYS A 1 97 ? -14.482 3.577 27.332 1.00 66.31 97 LYS A CA 1
ATOM 747 C C . LYS A 1 97 ? -14.761 2.707 28.551 1.00 66.31 97 LYS A C 1
ATOM 749 O O . LYS A 1 97 ? -13.895 2.614 29.413 1.00 66.31 97 LYS A O 1
ATOM 754 N N . ASP A 1 98 ? -15.932 2.083 28.594 1.00 74.81 98 ASP A N 1
ATOM 755 C CA . ASP A 1 98 ? -16.354 1.239 29.712 1.00 74.81 98 ASP A CA 1
ATOM 756 C C . ASP A 1 98 ? -15.790 -0.194 29.617 1.00 74.81 98 ASP A C 1
ATOM 758 O O . ASP A 1 98 ? -15.860 -0.954 30.580 1.00 74.81 98 ASP A O 1
ATOM 762 N N . GLU A 1 99 ? -15.194 -0.572 28.479 1.00 80.81 99 GLU A N 1
ATOM 763 C CA . GLU A 1 99 ? -14.582 -1.887 28.275 1.00 80.81 99 GLU A CA 1
ATOM 764 C C . GLU A 1 99 ? -13.052 -1.824 28.440 1.00 80.81 99 GLU A C 1
ATOM 766 O O . GLU A 1 99 ? -12.318 -1.419 27.534 1.00 80.81 99 GLU A O 1
ATOM 771 N N . GLU A 1 100 ? -12.544 -2.298 29.585 1.00 77.88 100 GLU A N 1
ATOM 772 C CA . GLU A 1 100 ? -11.114 -2.244 29.949 1.00 77.88 100 GLU A CA 1
ATOM 773 C C . GLU A 1 100 ? -10.166 -2.883 28.909 1.00 77.88 100 GLU A C 1
ATOM 775 O O . GLU A 1 100 ? -9.003 -2.488 28.795 1.00 77.88 100 GLU A O 1
ATOM 780 N N . MET A 1 101 ? -10.642 -3.849 28.112 1.00 82.12 101 MET A N 1
ATOM 781 C CA . MET A 1 101 ? -9.821 -4.557 27.118 1.00 82.12 101 MET A CA 1
ATOM 782 C C . MET A 1 101 ? -9.741 -3.883 25.741 1.00 82.12 101 MET A C 1
ATOM 784 O O . MET A 1 101 ? -8.874 -4.257 24.944 1.00 82.12 101 MET A O 1
ATOM 788 N N . VAL A 1 102 ? -10.585 -2.894 25.428 1.00 84.06 102 VAL A N 1
ATOM 789 C CA . VAL A 1 102 ? -10.656 -2.365 24.053 1.00 84.06 102 VAL A CA 1
ATOM 790 C C . VAL A 1 102 ? -9.426 -1.540 23.690 1.00 84.06 102 VAL A C 1
ATOM 792 O O . VAL A 1 102 ? -8.905 -1.673 22.583 1.00 84.06 102 VAL A O 1
ATOM 795 N N . ILE A 1 103 ? -8.914 -0.727 24.617 1.00 84.69 103 ILE A N 1
ATOM 796 C CA . ILE A 1 103 ? -7.728 0.103 24.364 1.00 84.69 103 ILE A CA 1
ATOM 797 C C . ILE A 1 103 ? -6.483 -0.771 24.101 1.00 84.69 103 ILE A C 1
ATOM 799 O O . ILE A 1 103 ? -5.851 -0.581 23.057 1.00 84.69 103 ILE A O 1
ATOM 803 N N . PRO A 1 104 ? -6.135 -1.763 24.952 1.00 89.19 104 PRO A N 1
ATOM 804 C CA . PRO A 1 104 ? -5.040 -2.689 24.657 1.00 89.19 104 PRO A CA 1
ATOM 805 C C . PRO A 1 104 ? -5.217 -3.436 23.329 1.00 89.19 104 PRO A C 1
ATOM 807 O O . PRO A 1 104 ? -4.271 -3.520 22.544 1.00 89.19 104 PRO A O 1
ATOM 810 N N . ALA A 1 105 ? -6.423 -3.937 23.040 1.00 88.06 105 ALA A N 1
ATOM 811 C CA . ALA A 1 105 ? -6.703 -4.650 21.796 1.00 88.06 105 ALA A CA 1
ATOM 812 C C . ALA A 1 105 ? -6.510 -3.755 20.560 1.00 88.06 105 ALA A C 1
ATOM 814 O O . ALA A 1 105 ? -5.881 -4.174 19.586 1.00 88.06 105 ALA A O 1
ATOM 815 N N . ALA A 1 106 ? -6.976 -2.503 20.613 1.00 88.06 106 ALA A N 1
ATOM 816 C CA . ALA A 1 106 ? -6.795 -1.529 19.542 1.00 88.06 106 ALA A CA 1
ATOM 817 C C . ALA A 1 106 ? -5.313 -1.196 19.305 1.00 88.06 106 ALA A C 1
ATOM 819 O O . ALA A 1 106 ? -4.888 -1.098 18.153 1.00 88.06 106 ALA A O 1
ATOM 820 N N . LEU A 1 107 ? -4.505 -1.074 20.365 1.00 89.31 107 LEU A N 1
ATOM 821 C CA . LEU A 1 107 ? -3.061 -0.837 20.249 1.00 89.31 107 LEU A CA 1
ATOM 822 C C . LEU A 1 107 ? -2.332 -2.022 19.606 1.00 89.31 107 LEU A C 1
ATOM 824 O O . LEU A 1 107 ? -1.508 -1.819 18.710 1.00 89.31 107 LEU A O 1
ATOM 828 N N . ILE A 1 108 ? -2.657 -3.253 20.015 1.00 92.25 108 ILE A N 1
ATOM 829 C CA . ILE A 1 108 ? -2.089 -4.474 19.424 1.00 92.25 108 ILE A CA 1
ATOM 830 C C . ILE A 1 108 ? -2.460 -4.552 17.943 1.00 92.25 108 ILE A C 1
ATOM 832 O O . ILE A 1 108 ? -1.582 -4.693 17.091 1.00 92.25 108 ILE A O 1
ATOM 836 N N . PHE A 1 109 ? -3.747 -4.394 17.625 1.00 90.38 109 PHE A N 1
ATOM 837 C CA . PHE A 1 109 ? -4.239 -4.418 16.252 1.00 90.38 109 PHE A CA 1
ATOM 838 C C . PHE A 1 109 ? -3.556 -3.355 15.382 1.00 90.38 109 PHE A C 1
ATOM 840 O O . PHE A 1 109 ? -3.052 -3.668 14.305 1.00 90.38 109 PHE A O 1
ATOM 847 N N . THR A 1 110 ? -3.462 -2.116 15.874 1.00 92.44 110 THR A N 1
ATOM 848 C CA . THR A 1 110 ? -2.806 -1.009 15.160 1.00 92.44 110 THR A CA 1
ATOM 849 C C . THR A 1 110 ? -1.328 -1.297 14.912 1.00 92.44 110 THR A C 1
ATOM 851 O O . THR A 1 110 ? -0.823 -1.030 13.824 1.00 92.44 110 THR A O 1
ATOM 854 N N . SER A 1 111 ? -0.635 -1.885 15.888 1.00 93.50 111 SER A N 1
ATOM 855 C CA . SER A 1 111 ? 0.786 -2.230 15.771 1.00 93.50 111 SER A CA 1
ATOM 856 C C . SER A 1 111 ? 1.025 -3.314 14.717 1.00 93.50 111 SER A C 1
ATOM 858 O O . SER A 1 111 ? 1.907 -3.172 13.870 1.00 93.50 111 SER A O 1
ATOM 860 N N . VAL A 1 112 ? 0.206 -4.372 14.720 1.00 94.19 112 VAL A N 1
ATOM 861 C CA . VAL A 1 112 ? 0.267 -5.446 13.714 1.00 94.19 112 VAL A CA 1
ATOM 862 C C . VAL A 1 112 ? -0.062 -4.902 12.324 1.00 94.19 112 VAL A C 1
ATOM 864 O O . VAL A 1 112 ? 0.646 -5.195 11.360 1.00 94.19 112 VAL A O 1
ATOM 867 N N . PHE A 1 113 ? -1.093 -4.061 12.222 1.00 91.69 113 PHE A N 1
ATOM 868 C CA . PHE A 1 113 ? -1.472 -3.408 10.974 1.00 91.69 113 PHE A CA 1
ATOM 869 C C . PHE A 1 113 ? -0.342 -2.531 10.421 1.00 91.69 113 PHE A C 1
ATOM 871 O O . PHE A 1 113 ? -0.010 -2.639 9.243 1.00 91.69 113 PHE A O 1
ATOM 878 N N . LEU A 1 114 ? 0.302 -1.715 11.261 1.00 94.19 114 LEU A N 1
ATOM 879 C CA . LEU A 1 114 ? 1.444 -0.886 10.868 1.00 94.19 114 LEU A CA 1
ATOM 880 C C . LEU A 1 114 ? 2.636 -1.716 10.392 1.00 94.19 114 LEU A C 1
ATOM 882 O O . LEU A 1 114 ? 3.243 -1.377 9.378 1.00 94.19 114 LEU A O 1
ATOM 886 N N . ALA A 1 115 ? 2.959 -2.811 11.084 1.00 94.19 115 ALA A N 1
ATOM 887 C CA . ALA A 1 115 ? 4.033 -3.710 10.670 1.00 94.19 115 ALA A CA 1
ATOM 888 C C . ALA A 1 115 ? 3.745 -4.328 9.292 1.00 94.19 115 ALA A C 1
ATOM 890 O O . ALA A 1 115 ? 4.618 -4.347 8.420 1.00 94.19 115 ALA A O 1
ATOM 891 N N . PHE A 1 116 ? 2.504 -4.766 9.065 1.00 92.31 116 PHE A N 1
ATOM 892 C CA . PHE A 1 116 ? 2.067 -5.271 7.768 1.00 92.31 116 PHE A CA 1
ATOM 893 C C . PHE A 1 116 ? 2.133 -4.191 6.677 1.00 92.31 116 PHE A C 1
ATOM 895 O O . PHE A 1 116 ? 2.696 -4.432 5.610 1.00 92.31 116 PHE A O 1
ATOM 902 N N . GLN A 1 117 ? 1.640 -2.977 6.943 1.00 93.38 117 GLN A N 1
ATOM 903 C CA . GLN A 1 117 ? 1.709 -1.867 5.986 1.00 93.38 117 GLN A CA 1
ATOM 904 C C . GLN A 1 117 ? 3.152 -1.482 5.653 1.00 93.38 117 GLN A C 1
ATOM 906 O O . GLN A 1 117 ? 3.481 -1.293 4.485 1.00 93.38 117 GLN A O 1
ATOM 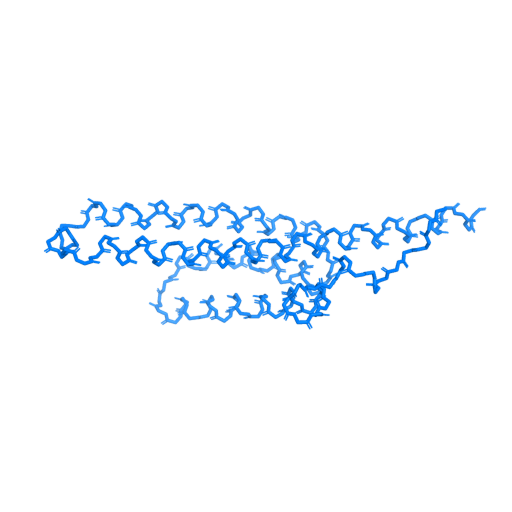911 N N . ALA A 1 118 ? 4.043 -1.434 6.644 1.00 93.81 118 ALA A N 1
ATOM 912 C CA . ALA A 1 118 ? 5.461 -1.169 6.421 1.00 93.81 118 ALA A CA 1
ATOM 913 C C . ALA A 1 118 ? 6.099 -2.231 5.510 1.00 93.81 118 ALA A C 1
ATOM 915 O O . ALA A 1 118 ? 6.868 -1.893 4.607 1.00 93.81 118 ALA A O 1
ATOM 916 N N . PHE A 1 119 ? 5.744 -3.507 5.696 1.00 92.44 119 PHE A N 1
ATOM 917 C CA . PHE A 1 119 ? 6.183 -4.594 4.821 1.00 92.44 119 PHE A CA 1
ATOM 918 C C . PHE A 1 119 ? 5.675 -4.428 3.379 1.00 92.44 119 PHE A C 1
ATOM 920 O O . PHE A 1 119 ? 6.446 -4.591 2.426 1.00 92.44 119 PHE A O 1
ATOM 927 N N . VAL A 1 120 ? 4.404 -4.053 3.206 1.00 92.62 120 VAL A N 1
ATOM 928 C CA . VAL A 1 120 ? 3.800 -3.792 1.890 1.00 92.62 120 VAL A CA 1
ATOM 929 C C . VAL A 1 120 ? 4.473 -2.607 1.196 1.00 92.62 120 VAL A C 1
ATOM 931 O O . VAL A 1 120 ? 4.914 -2.731 0.052 1.00 92.62 120 VAL A O 1
ATOM 934 N N . ILE A 1 121 ? 4.622 -1.482 1.902 1.00 94.81 121 ILE A N 1
ATOM 935 C CA . ILE A 1 121 ? 5.281 -0.267 1.405 1.00 94.81 121 ILE A CA 1
ATOM 936 C C . ILE A 1 121 ? 6.706 -0.586 0.959 1.00 94.81 121 ILE A C 1
ATOM 938 O O . ILE A 1 121 ? 7.085 -0.250 -0.161 1.00 94.81 121 ILE A O 1
ATOM 942 N N . LYS A 1 122 ? 7.479 -1.291 1.792 1.00 93.88 122 LYS A N 1
ATOM 943 C CA . LYS A 1 122 ? 8.847 -1.699 1.456 1.00 93.88 122 LYS A CA 1
ATOM 944 C C . LYS A 1 122 ? 8.891 -2.576 0.204 1.00 93.88 122 LYS A C 1
ATOM 946 O O . LYS A 1 122 ? 9.750 -2.379 -0.647 1.00 93.88 122 LYS A O 1
ATOM 951 N N . SER A 1 123 ? 7.956 -3.513 0.065 1.00 93.25 123 SER A N 1
ATOM 952 C CA . SER A 1 123 ? 7.896 -4.401 -1.102 1.00 93.25 123 SER A CA 1
ATOM 953 C C . SER A 1 123 ? 7.625 -3.633 -2.400 1.00 93.25 123 SER A C 1
ATOM 955 O O . SER A 1 123 ? 8.297 -3.867 -3.404 1.00 93.25 123 SER A O 1
ATOM 957 N N . TYR A 1 124 ? 6.693 -2.678 -2.387 1.00 95.56 124 TYR A N 1
ATOM 958 C CA . TYR A 1 124 ? 6.428 -1.828 -3.552 1.00 95.56 124 TYR A CA 1
ATOM 959 C C . TYR A 1 124 ? 7.546 -0.822 -3.822 1.00 95.56 124 TYR A C 1
ATOM 961 O O . TYR A 1 124 ? 7.826 -0.534 -4.984 1.00 95.56 124 TYR A O 1
ATOM 969 N N . TRP A 1 125 ? 8.212 -0.317 -2.783 1.00 95.94 125 TRP A N 1
ATOM 970 C CA . TRP A 1 125 ? 9.375 0.550 -2.949 1.00 95.94 125 TRP A CA 1
ATOM 971 C C . TRP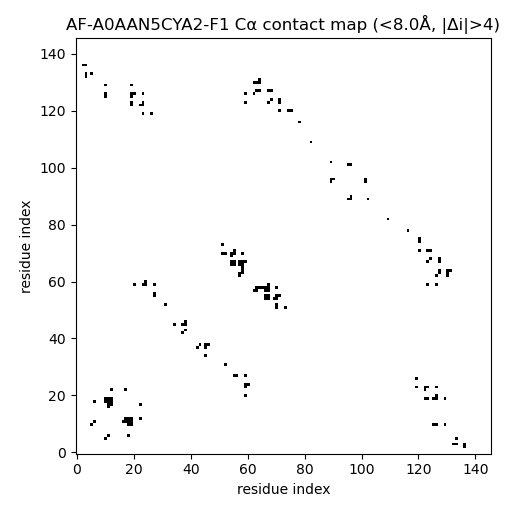 A 1 125 ? 10.521 -0.191 -3.644 1.00 95.94 125 TRP A C 1
ATOM 973 O O . TRP A 1 125 ? 11.045 0.289 -4.645 1.00 95.94 125 TRP A O 1
ATOM 983 N N . ASN A 1 126 ? 10.823 -1.415 -3.204 1.00 94.00 126 ASN A N 1
ATOM 984 C CA . ASN A 1 126 ? 11.824 -2.265 -3.848 1.00 94.00 126 ASN A CA 1
ATOM 985 C C . ASN A 1 126 ? 11.467 -2.576 -5.312 1.00 94.00 126 ASN A C 1
ATOM 987 O O . ASN A 1 126 ? 12.351 -2.612 -6.165 1.00 94.00 126 ASN A O 1
ATOM 991 N N . LEU A 1 127 ? 10.179 -2.775 -5.628 1.00 95.19 127 LEU A N 1
ATOM 992 C CA . LEU A 1 127 ? 9.731 -2.915 -7.016 1.00 95.19 127 LEU A CA 1
ATOM 993 C C . LEU A 1 127 ? 9.965 -1.622 -7.818 1.00 95.19 127 LEU A C 1
ATOM 995 O O . LEU A 1 127 ? 10.410 -1.684 -8.961 1.00 95.19 127 LEU A O 1
ATOM 999 N N . ALA A 1 128 ? 9.686 -0.453 -7.240 1.00 95.81 128 ALA A N 1
ATOM 1000 C CA . ALA A 1 128 ? 9.917 0.831 -7.899 1.00 95.81 128 ALA A CA 1
ATOM 1001 C C . ALA A 1 128 ? 11.410 1.079 -8.185 1.00 95.81 128 ALA A C 1
ATOM 1003 O O . ALA A 1 128 ? 11.742 1.602 -9.253 1.00 95.81 128 ALA A O 1
ATOM 1004 N N . ASP A 1 129 ? 12.293 0.684 -7.265 1.00 94.12 129 ASP A N 1
ATOM 1005 C CA . ASP A 1 129 ? 13.746 0.748 -7.443 1.00 94.12 129 ASP A CA 1
ATOM 1006 C C . ASP A 1 129 ? 14.233 -0.255 -8.499 1.00 94.12 129 ASP A C 1
ATOM 1008 O O . ASP A 1 129 ? 15.012 0.114 -9.374 1.00 94.12 129 ASP A O 1
ATOM 1012 N N . PHE A 1 130 ? 13.704 -1.484 -8.508 1.00 94.38 130 PHE A N 1
ATOM 1013 C CA . PHE A 1 130 ? 13.970 -2.462 -9.569 1.00 94.38 130 PHE A CA 1
ATOM 1014 C C . PHE A 1 130 ? 13.600 -1.926 -10.958 1.00 94.38 130 PHE A C 1
ATOM 1016 O O . PHE A 1 130 ? 14.404 -2.002 -11.886 1.00 94.38 130 PHE A O 1
ATOM 1023 N N . ILE A 1 131 ? 12.406 -1.339 -11.101 1.00 94.81 131 ILE A N 1
ATOM 1024 C CA . ILE A 1 131 ? 11.955 -0.743 -12.366 1.00 94.81 131 ILE A CA 1
ATOM 1025 C C . ILE A 1 131 ? 12.894 0.394 -12.780 1.00 94.81 131 ILE A C 1
ATOM 1027 O O . ILE A 1 131 ? 13.308 0.461 -13.932 1.00 94.81 131 ILE A O 1
ATOM 1031 N N . LYS A 1 132 ? 13.269 1.267 -11.837 1.00 94.00 132 LYS A N 1
ATOM 1032 C CA . LYS A 1 132 ? 14.201 2.372 -12.093 1.00 94.00 132 LYS A CA 1
ATOM 1033 C C . LYS A 1 132 ? 15.550 1.867 -12.609 1.00 94.00 132 LYS A C 1
ATOM 1035 O O . LYS A 1 132 ? 16.050 2.399 -13.596 1.00 94.00 132 LYS A O 1
ATOM 1040 N N . ASP A 1 133 ? 16.129 0.874 -11.941 1.00 92.00 133 ASP A N 1
ATOM 1041 C CA . ASP A 1 133 ? 17.438 0.320 -12.293 1.00 92.00 133 ASP A CA 1
ATOM 1042 C C . ASP A 1 133 ? 17.398 -0.362 -13.670 1.00 92.00 133 ASP A C 1
ATOM 1044 O O . ASP A 1 133 ? 18.301 -0.162 -14.486 1.00 92.00 133 ASP A O 1
ATOM 1048 N N . ARG A 1 134 ? 16.322 -1.105 -13.965 1.00 92.44 134 ARG A N 1
ATOM 1049 C CA . ARG A 1 134 ? 16.089 -1.720 -15.278 1.00 92.44 134 ARG A CA 1
ATOM 1050 C C . ARG A 1 134 ? 15.994 -0.671 -16.383 1.00 92.44 134 ARG A C 1
ATOM 1052 O O . ARG A 1 134 ? 16.675 -0.788 -17.401 1.00 92.44 134 ARG A O 1
ATOM 1059 N N . ASP A 1 135 ? 15.149 0.338 -16.192 1.00 91.69 135 ASP A N 1
ATOM 1060 C CA . ASP A 1 135 ? 14.885 1.358 -17.207 1.00 91.69 135 ASP A CA 1
ATOM 1061 C C . ASP A 1 135 ? 16.150 2.203 -17.468 1.00 91.69 135 ASP A C 1
ATOM 1063 O O . ASP A 1 135 ? 16.472 2.505 -18.617 1.00 91.69 135 ASP A O 1
ATOM 1067 N N . ALA A 1 136 ? 16.926 2.516 -16.421 1.00 88.31 136 ALA A N 1
ATOM 1068 C CA . ALA A 1 136 ? 18.206 3.217 -16.546 1.00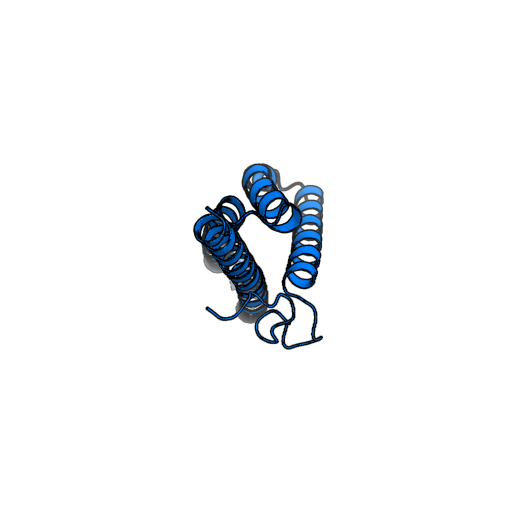 88.31 136 ALA A CA 1
ATOM 1069 C C . ALA A 1 136 ? 19.239 2.412 -17.353 1.00 88.31 136 ALA A C 1
ATOM 1071 O O . ALA A 1 136 ? 19.956 2.972 -18.184 1.00 88.31 136 ALA A O 1
ATOM 1072 N N . ALA A 1 137 ? 19.300 1.094 -17.152 1.00 86.88 137 ALA A N 1
ATOM 1073 C CA . ALA A 1 137 ? 20.199 0.231 -17.911 1.00 86.88 137 ALA A CA 1
ATOM 1074 C C . ALA A 1 137 ? 19.793 0.107 -19.386 1.00 86.88 137 ALA A C 1
ATOM 1076 O O . ALA A 1 137 ? 20.654 0.133 -20.263 1.00 86.88 137 ALA A O 1
ATOM 1077 N N . GLN A 1 138 ? 18.491 0.031 -19.676 1.00 83.50 138 GLN A N 1
ATOM 1078 C CA . GLN A 1 138 ? 17.985 0.014 -21.053 1.00 83.50 138 GLN A CA 1
ATOM 1079 C C . GLN A 1 138 ? 18.285 1.323 -21.794 1.00 83.50 138 GLN A C 1
ATOM 1081 O O . GLN A 1 138 ? 18.653 1.291 -22.967 1.00 83.50 138 GLN A O 1
ATOM 1086 N N . GLN A 1 139 ? 18.185 2.466 -21.111 1.00 77.12 139 GLN A N 1
ATOM 1087 C CA . GLN A 1 139 ? 18.564 3.760 -21.681 1.00 77.12 139 GLN A CA 1
ATOM 1088 C C . GLN A 1 139 ? 20.067 3.835 -21.977 1.00 77.12 139 GLN A C 1
ATOM 1090 O O . GLN A 1 139 ? 20.437 4.281 -23.057 1.00 77.12 139 GLN A O 1
ATOM 1095 N N . GLY A 1 140 ? 20.929 3.346 -21.077 1.00 66.75 140 GLY A N 1
ATOM 1096 C CA . GLY A 1 140 ? 22.382 3.315 -21.296 1.00 66.75 140 GLY A CA 1
ATOM 1097 C C . GLY A 1 140 ? 22.797 2.535 -22.550 1.00 66.75 140 GLY A C 1
ATOM 1098 O O . GLY A 1 140 ? 23.623 3.013 -23.320 1.00 66.75 140 GLY A O 1
ATOM 1099 N N . ILE A 1 141 ? 22.154 1.392 -22.813 1.00 60.69 141 ILE A N 1
ATOM 1100 C CA . ILE A 1 141 ? 22.401 0.576 -24.018 1.00 60.69 141 ILE A CA 1
ATOM 1101 C C . ILE A 1 141 ? 21.997 1.323 -25.300 1.00 60.69 141 ILE A C 1
ATOM 1103 O O . ILE A 1 141 ? 22.664 1.198 -26.323 1.00 60.69 141 ILE A O 1
ATOM 1107 N N . TYR A 1 142 ? 20.925 2.121 -25.257 1.00 57.09 142 TYR A N 1
ATOM 1108 C CA . TYR A 1 142 ? 20.465 2.886 -26.420 1.00 57.09 142 TYR A CA 1
ATOM 1109 C C . TYR A 1 142 ? 21.451 3.993 -26.825 1.00 57.09 142 TYR A C 1
ATOM 1111 O O . TYR A 1 142 ? 21.583 4.280 -28.010 1.00 57.09 142 TYR A O 1
ATOM 1119 N N . TYR A 1 143 ? 22.161 4.598 -25.868 1.00 57.47 143 TYR A N 1
ATOM 1120 C CA . TYR A 1 143 ? 23.134 5.662 -26.148 1.00 57.47 143 TYR A CA 1
ATOM 1121 C C . TYR A 1 143 ? 24.526 5.151 -26.548 1.00 57.47 143 TYR A C 1
ATOM 1123 O O . TYR A 1 143 ? 25.254 5.887 -27.201 1.00 57.47 143 TYR A O 1
ATOM 1131 N N . GLU A 1 144 ? 24.902 3.920 -26.188 1.00 58.00 144 GLU A N 1
ATOM 1132 C CA . GLU A 1 144 ? 26.178 3.305 -26.610 1.00 58.00 144 GLU A CA 1
ATOM 1133 C C . GLU A 1 144 ? 26.095 2.618 -27.991 1.00 58.00 144 GLU A C 1
ATOM 1135 O O . GLU A 1 144 ? 27.121 2.239 -28.553 1.00 58.00 144 GLU A O 1
ATOM 1140 N N . GLY A 1 145 ? 24.885 2.441 -28.537 1.00 55.09 145 GLY A N 1
ATOM 1141 C CA . GLY A 1 145 ? 24.627 1.805 -29.837 1.00 55.09 145 GLY A CA 1
ATOM 1142 C C . GLY A 1 145 ? 24.387 2.760 -31.017 1.00 55.09 145 GLY A C 1
ATOM 1143 O O . GLY A 1 145 ? 24.010 2.283 -32.089 1.00 55.09 145 GLY A O 1
ATOM 1144 N N . VAL A 1 146 ? 24.563 4.074 -30.825 1.00 48.75 146 VAL A N 1
ATOM 1145 C CA . VAL A 1 146 ? 24.475 5.137 -31.852 1.00 48.75 146 VAL A CA 1
ATOM 1146 C C . VAL A 1 146 ? 25.849 5.768 -32.030 1.00 48.75 146 VAL A C 1
ATOM 1148 O O . VAL A 1 146 ? 26.229 6.009 -33.196 1.00 48.75 146 VAL A O 1
#

Mean predicted aligned error: 5.93 Å

Organism: NCBI:txid1317129

Solvent-accessible surface area (backbone atoms only — not comparable to full-atom values): 8117 Å² total; per-residue (Å²): 130,83,77,78,60,86,83,40,70,90,43,35,40,92,90,75,64,43,42,32,66,60,52,37,49,54,52,49,53,53,50,52,51,54,50,51,54,46,49,74,72,64,44,68,72,57,62,75,46,47,67,49,50,51,28,34,52,46,12,60,76,66,59,34,46,69,42,31,52,54,25,50,53,52,51,54,50,50,51,54,51,50,50,52,51,51,51,49,50,59,74,68,36,70,81,51,69,76,40,84,62,50,62,63,51,51,52,53,52,50,52,54,51,49,54,51,48,51,53,51,53,51,38,48,48,52,34,39,50,50,39,50,53,51,53,53,44,55,51,53,54,60,67,78,74,112

Secondary structure (DSSP, 8-state):
-PPP-TT-GGGB-TTT--BHHHHHHHHHHHHHHHHHHHHHTT-GGGGGGHHHHHHHHHHHHTT-HHHHHHHHHHHHHHHHHHHHHHHHHHHH-HHHHT-TTHHHHHHHHHHHHHHHHHHHHHHHHHHHHHHHHHHHHHHHHHHH--

Sequence (146 aa):
MSPFNSEDPKYHSCCCGAHVTTCARVLMVVTLFGFVLTLMQGDLRALFSIPVLCLGFYGVFKESRTPLVVYLAFLIIGTFSFIAQLMVQVLTNPKIKDEEMVIPAALIFTSVFLAFQAFVIKSYWNLADFIKDRDAAQQGIYYEGV

Radius of gyration: 19.37 Å; Cα contacts (8 Å, |Δi|>4): 96; chains: 1; bounding box: 50×26×62 Å